Protein AF-A0A377V6Z1-F1 (afdb_monomer_lite)

Sequence (87 aa):
MDARLSFNREKSIEKARHLVALYQEMGIDKSRILIKLASTWEGIRAAEVLEKEGIHCNLTLLFSFAQARGLRRGRGLSHLPVRWAYL

Structure (mmCIF, N/CA/C/O backbone):
data_AF-A0A377V6Z1-F1
#
_entry.id   AF-A0A377V6Z1-F1
#
loop_
_atom_site.group_PDB
_atom_site.id
_atom_site.type_symbol
_atom_site.label_atom_id
_atom_site.label_alt_id
_atom_site.label_comp_id
_atom_site.label_asym_id
_atom_site.label_entity_id
_atom_site.label_seq_id
_atom_site.pdbx_PDB_ins_code
_atom_site.Cartn_x
_atom_site.Cartn_y
_atom_site.Cartn_z
_atom_site.occupancy
_atom_site.B_iso_or_equiv
_atom_site.auth_seq_id
_atom_site.auth_comp_id
_atom_site.auth_asym_id
_atom_site.auth_atom_id
_atom_site.pdbx_PDB_model_num
ATOM 1 N N . MET A 1 1 ? 5.522 3.880 1.959 1.00 78.50 1 MET A N 1
ATOM 2 C CA . MET A 1 1 ? 6.092 2.543 1.699 1.00 78.50 1 MET A CA 1
ATOM 3 C C . MET A 1 1 ? 7.563 2.661 1.396 1.00 78.50 1 MET A C 1
ATOM 5 O O . MET A 1 1 ? 7.954 3.642 0.778 1.00 78.50 1 MET A O 1
ATOM 9 N N . ASP A 1 2 ? 8.353 1.682 1.826 1.00 86.12 2 ASP A N 1
ATOM 10 C CA . ASP A 1 2 ? 9.757 1.580 1.435 1.00 86.12 2 ASP A CA 1
ATOM 11 C C . ASP A 1 2 ? 9.849 1.070 -0.010 1.00 86.12 2 ASP A C 1
ATOM 13 O O . ASP A 1 2 ? 9.315 0.008 -0.332 1.00 86.12 2 ASP A O 1
ATOM 17 N N . ALA A 1 3 ? 10.520 1.826 -0.881 1.00 86.31 3 ALA A N 1
ATOM 18 C CA . ALA A 1 3 ? 10.648 1.497 -2.297 1.00 86.31 3 ALA A CA 1
ATOM 19 C C . ALA A 1 3 ? 11.394 0.174 -2.543 1.00 86.31 3 ALA A C 1
ATOM 21 O O . ALA A 1 3 ? 11.160 -0.471 -3.565 1.00 86.31 3 ALA A O 1
ATOM 22 N N . ARG A 1 4 ? 12.228 -0.286 -1.601 1.00 90.94 4 ARG A N 1
ATOM 23 C CA . ARG A 1 4 ? 12.947 -1.570 -1.704 1.00 90.94 4 ARG A CA 1
ATOM 24 C C . ARG A 1 4 ? 12.009 -2.776 -1.712 1.00 90.94 4 ARG A C 1
ATOM 26 O O . ARG A 1 4 ? 12.389 -3.847 -2.172 1.00 90.94 4 ARG A O 1
ATOM 33 N N . LEU A 1 5 ? 10.779 -2.604 -1.230 1.00 90.56 5 LEU A N 1
ATOM 34 C CA . LEU A 1 5 ? 9.762 -3.652 -1.219 1.00 90.56 5 LEU A CA 1
ATOM 35 C C . LEU A 1 5 ? 8.964 -3.726 -2.526 1.00 90.56 5 LEU A C 1
ATOM 37 O O . LEU A 1 5 ? 8.164 -4.640 -2.679 1.00 90.56 5 LEU A O 1
ATOM 41 N N . SER A 1 6 ? 9.198 -2.825 -3.490 1.00 88.00 6 SER A N 1
ATOM 42 C CA . SER A 1 6 ? 8.384 -2.707 -4.714 1.00 88.00 6 SER A CA 1
ATOM 43 C C . SER A 1 6 ? 8.322 -3.976 -5.573 1.00 88.00 6 SER A C 1
ATOM 45 O O . SER A 1 6 ? 7.408 -4.104 -6.380 1.00 88.00 6 SER A O 1
ATOM 47 N N . PHE A 1 7 ? 9.256 -4.912 -5.400 1.00 91.62 7 PHE A N 1
ATOM 48 C CA . PHE A 1 7 ? 9.301 -6.198 -6.109 1.00 91.62 7 PHE A CA 1
ATOM 49 C C . PHE A 1 7 ? 9.065 -7.399 -5.181 1.00 91.62 7 PHE A C 1
ATOM 51 O O . PHE A 1 7 ? 9.357 -8.536 -5.532 1.00 91.62 7 PHE A O 1
ATOM 58 N N . ASN A 1 8 ? 8.566 -7.162 -3.966 1.00 94.94 8 ASN A N 1
ATOM 59 C CA . ASN A 1 8 ? 8.202 -8.208 -3.020 1.00 94.94 8 ASN A CA 1
ATOM 60 C C . ASN A 1 8 ? 6.764 -7.991 -2.544 1.00 94.94 8 ASN A C 1
ATOM 62 O O . ASN A 1 8 ? 6.470 -7.072 -1.773 1.0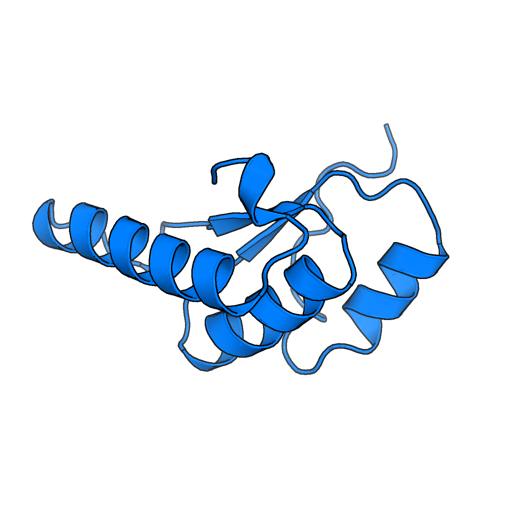0 94.94 8 ASN A O 1
ATOM 66 N N . ARG A 1 9 ? 5.862 -8.849 -3.020 1.00 94.75 9 ARG A N 1
ATOM 67 C CA . ARG A 1 9 ? 4.424 -8.748 -2.767 1.00 94.75 9 ARG A CA 1
ATOM 68 C C . ARG A 1 9 ? 4.103 -8.936 -1.286 1.00 94.75 9 ARG A C 1
ATOM 70 O O . ARG A 1 9 ? 3.386 -8.127 -0.707 1.00 94.75 9 ARG A O 1
ATOM 77 N N . GLU A 1 10 ? 4.633 -9.986 -0.674 1.00 96.06 10 GLU A N 1
ATOM 78 C CA . GLU A 1 10 ? 4.325 -10.396 0.695 1.00 96.06 10 GLU A CA 1
ATOM 79 C C . GLU A 1 10 ? 4.795 -9.346 1.699 1.00 96.06 10 GLU A C 1
ATOM 81 O O . GLU A 1 10 ? 4.004 -8.880 2.518 1.00 96.06 10 GLU A O 1
ATOM 86 N N . LYS A 1 11 ? 6.046 -8.889 1.569 1.00 96.06 11 LYS A N 1
ATOM 87 C CA . LYS A 1 11 ? 6.594 -7.823 2.417 1.00 96.06 11 LYS A CA 1
ATOM 88 C C . LYS A 1 11 ? 5.860 -6.498 2.219 1.00 96.06 11 LYS A C 1
ATOM 90 O O . LYS A 1 11 ? 5.688 -5.750 3.178 1.00 96.06 11 LYS A O 1
ATOM 95 N N . SER A 1 12 ? 5.408 -6.194 0.998 1.00 95.38 12 SER A N 1
ATOM 96 C CA . SER A 1 12 ? 4.596 -4.997 0.742 1.00 95.38 12 SER A CA 1
ATOM 97 C C . SER A 1 12 ? 3.247 -5.051 1.463 1.00 95.38 12 SER A C 1
ATOM 99 O O . SER A 1 12 ? 2.836 -4.055 2.058 1.00 95.38 12 SER A O 1
ATOM 101 N N . ILE A 1 13 ? 2.578 -6.210 1.459 1.00 96.19 13 ILE A N 1
ATOM 102 C CA . ILE A 1 13 ? 1.304 -6.421 2.164 1.00 96.19 13 ILE A CA 1
ATOM 103 C C . ILE A 1 13 ? 1.508 -6.326 3.679 1.00 96.19 13 ILE A C 1
ATOM 105 O O . ILE A 1 13 ? 0.783 -5.599 4.356 1.00 96.19 13 ILE A O 1
ATOM 109 N N . GLU A 1 14 ? 2.511 -7.022 4.216 1.00 96.75 14 GLU A N 1
ATOM 110 C CA . GLU A 1 14 ? 2.825 -7.010 5.647 1.00 96.75 14 GLU A CA 1
ATOM 111 C C . GLU A 1 14 ? 3.101 -5.586 6.136 1.00 96.75 14 GLU A C 1
ATOM 113 O O . GLU A 1 14 ? 2.495 -5.118 7.104 1.00 96.75 14 GLU A O 1
ATOM 118 N N . LYS A 1 15 ? 3.946 -4.847 5.405 1.00 96.25 15 LYS A N 1
ATOM 119 C CA . LYS A 1 15 ? 4.247 -3.459 5.746 1.00 96.25 15 LYS A CA 1
ATOM 120 C C . LYS A 1 15 ? 3.003 -2.574 5.685 1.00 96.25 15 LYS A C 1
ATOM 122 O O . LYS A 1 15 ? 2.900 -1.643 6.478 1.00 96.25 15 LYS A O 1
ATOM 127 N N . ALA A 1 16 ? 2.065 -2.846 4.777 1.00 96.06 16 ALA A N 1
ATOM 128 C CA . ALA A 1 16 ? 0.851 -2.047 4.618 1.00 96.06 16 ALA A CA 1
ATOM 129 C C . ALA A 1 16 ? -0.066 -2.220 5.820 1.00 96.06 16 ALA A C 1
ATOM 131 O O . ALA A 1 16 ? -0.474 -1.231 6.422 1.00 96.06 16 ALA A O 1
ATOM 132 N N . ARG A 1 17 ? -0.309 -3.474 6.210 1.00 96.25 17 ARG A N 1
ATOM 133 C CA . ARG A 1 17 ? -1.092 -3.813 7.401 1.00 96.25 17 ARG A CA 1
ATOM 134 C C . ARG A 1 17 ? -0.474 -3.220 8.659 1.00 96.25 17 ARG A C 1
ATOM 136 O O . ARG A 1 17 ? -1.186 -2.617 9.451 1.00 96.25 17 ARG A O 1
ATOM 143 N N . HIS A 1 18 ? 0.847 -3.317 8.801 1.00 96.19 18 HIS A N 1
ATOM 144 C CA . HIS A 1 18 ? 1.552 -2.728 9.935 1.00 96.19 18 HIS A CA 1
ATOM 145 C C . HIS A 1 18 ? 1.386 -1.201 9.994 1.00 96.19 18 HIS A C 1
ATOM 147 O O . HIS A 1 18 ? 1.103 -0.660 11.055 1.00 96.19 18 HIS A O 1
ATOM 153 N N . LEU A 1 19 ? 1.502 -0.498 8.860 1.00 95.06 19 LEU A N 1
ATOM 154 C CA . LEU A 1 19 ? 1.274 0.950 8.822 1.00 95.06 19 LEU A CA 1
ATOM 155 C C . LEU A 1 19 ? -0.167 1.315 9.193 1.00 95.06 19 LEU A C 1
ATOM 157 O O . LEU A 1 19 ? -0.368 2.243 9.966 1.00 95.06 19 LEU A O 1
ATOM 161 N N . VAL A 1 20 ? -1.160 0.593 8.668 1.00 95.31 20 VAL A N 1
ATOM 162 C CA . VAL A 1 20 ? -2.570 0.828 9.015 1.00 95.31 20 VAL A CA 1
ATOM 163 C C . VAL A 1 20 ? -2.811 0.601 10.507 1.00 95.31 20 VAL A C 1
ATOM 165 O O . VAL A 1 20 ? -3.440 1.447 11.133 1.00 95.31 20 VAL A O 1
ATOM 168 N N . ALA A 1 21 ? -2.264 -0.471 11.086 1.00 95.50 21 ALA A N 1
ATOM 169 C CA . ALA A 1 21 ? -2.386 -0.758 12.515 1.00 95.50 21 ALA A CA 1
ATOM 170 C C . ALA A 1 21 ? -1.830 0.386 13.381 1.00 95.50 21 ALA A C 1
ATOM 172 O O . ALA A 1 21 ? -2.520 0.851 14.282 1.00 95.50 21 ALA A O 1
ATOM 173 N N . LEU A 1 22 ? -0.650 0.921 13.041 1.00 96.06 22 LEU A N 1
ATOM 174 C CA . LEU A 1 22 ? -0.065 2.067 13.752 1.00 96.06 22 LEU A CA 1
ATOM 175 C C . LEU A 1 22 ? -0.968 3.308 13.718 1.00 96.06 22 LEU A C 1
ATOM 177 O O . LEU A 1 22 ? -1.088 4.021 14.708 1.00 96.06 22 LEU A O 1
ATOM 181 N N . TYR A 1 23 ? -1.622 3.582 12.588 1.00 95.44 23 TYR A N 1
ATOM 182 C CA . TYR A 1 23 ? -2.568 4.697 12.507 1.00 95.44 23 TYR A CA 1
ATOM 183 C C . TYR A 1 23 ? -3.855 4.431 13.296 1.00 95.44 23 TYR A C 1
ATOM 185 O O . TYR A 1 23 ? -4.387 5.351 13.917 1.00 95.44 23 TYR A O 1
ATOM 193 N N . GLN A 1 24 ? -4.338 3.189 13.313 1.00 93.88 24 GLN A N 1
ATOM 194 C CA . GLN A 1 24 ? -5.499 2.804 14.115 1.00 93.88 24 GLN A CA 1
ATOM 195 C C . GLN A 1 24 ? -5.223 2.929 15.617 1.00 93.88 24 GLN A C 1
ATOM 197 O O . GLN A 1 24 ? -6.087 3.411 16.345 1.00 93.88 24 GLN A O 1
ATOM 202 N N . GLU A 1 25 ? -4.016 2.584 16.075 1.00 95.62 25 GLU A N 1
ATOM 203 C CA . GLU A 1 25 ? -3.565 2.813 17.458 1.00 95.62 25 GLU A CA 1
ATOM 204 C C . GLU A 1 25 ? -3.590 4.304 17.837 1.00 95.62 25 GLU A C 1
ATOM 206 O O . GLU A 1 25 ? -3.864 4.653 18.982 1.00 95.62 25 GLU A O 1
ATOM 211 N N . MET A 1 26 ? -3.384 5.197 16.865 1.00 95.50 26 MET A N 1
ATOM 212 C CA . MET A 1 26 ? -3.509 6.651 17.032 1.00 95.50 26 MET A CA 1
ATOM 213 C C . MET A 1 26 ? -4.955 7.166 16.892 1.00 95.50 26 MET A C 1
ATOM 215 O O . MET A 1 26 ? -5.177 8.376 16.873 1.00 95.50 26 MET A O 1
ATOM 219 N N . GLY A 1 27 ? -5.945 6.278 16.760 1.00 94.62 27 GLY A N 1
ATOM 220 C CA . GLY A 1 27 ? -7.357 6.634 16.588 1.00 94.62 27 GLY A CA 1
ATOM 221 C C . GLY A 1 27 ? -7.726 7.122 15.183 1.00 94.62 27 GLY A C 1
ATOM 222 O O . GLY A 1 27 ? -8.794 7.705 14.993 1.00 94.62 27 GLY A O 1
ATOM 223 N N . ILE A 1 28 ? -6.863 6.912 14.183 1.00 94.25 28 ILE A N 1
ATOM 224 C CA . ILE A 1 28 ? -7.133 7.282 12.791 1.00 94.25 28 ILE A CA 1
ATOM 225 C C . ILE A 1 28 ? -7.755 6.088 12.068 1.00 94.25 28 ILE A C 1
ATOM 227 O O . ILE A 1 28 ? -7.135 5.037 11.909 1.00 94.25 28 ILE A O 1
ATOM 231 N N . ASP A 1 29 ? -8.986 6.271 11.592 1.00 91.75 29 ASP A N 1
ATOM 232 C CA . ASP A 1 29 ? -9.690 5.235 10.844 1.00 91.75 29 ASP A CA 1
ATOM 233 C C . ASP A 1 29 ? -9.017 4.932 9.494 1.00 91.75 29 ASP A C 1
ATOM 235 O O . ASP A 1 29 ? -8.568 5.834 8.776 1.00 91.75 29 ASP A O 1
ATOM 239 N N . LYS A 1 30 ? -9.000 3.649 9.117 1.00 90.62 30 LYS A N 1
ATOM 240 C CA . LYS A 1 30 ? -8.352 3.179 7.887 1.00 90.62 30 LYS A CA 1
ATOM 241 C C . LYS A 1 30 ? -8.952 3.774 6.608 1.00 90.62 30 LYS A C 1
ATOM 243 O O . LYS A 1 30 ? -8.227 3.905 5.627 1.00 90.62 30 LYS A O 1
ATOM 248 N N . SER A 1 31 ? -10.222 4.196 6.613 1.00 90.56 31 SER A N 1
ATOM 249 C CA . SER A 1 31 ? -10.861 4.875 5.470 1.00 90.56 31 SER A CA 1
ATOM 250 C C . SER A 1 31 ? -10.191 6.204 5.107 1.00 90.56 31 SER A C 1
ATOM 252 O O . SER A 1 31 ? -10.315 6.678 3.979 1.00 90.56 31 SER A O 1
ATOM 254 N N . ARG A 1 32 ? -9.439 6.803 6.041 1.00 91.12 32 ARG A N 1
ATOM 255 C CA . ARG A 1 32 ? -8.691 8.049 5.827 1.00 91.12 32 ARG A CA 1
ATOM 256 C C . ARG A 1 32 ? -7.266 7.829 5.320 1.00 91.12 32 ARG A C 1
ATOM 258 O O . ARG A 1 32 ? -6.544 8.805 5.115 1.00 91.12 32 ARG A O 1
ATOM 265 N N . ILE A 1 33 ? -6.846 6.578 5.136 1.00 90.69 33 ILE A N 1
ATOM 266 C CA . ILE A 1 33 ? -5.466 6.208 4.821 1.00 90.69 33 ILE A CA 1
ATOM 267 C C . ILE A 1 33 ? -5.400 5.647 3.403 1.00 90.69 33 ILE A C 1
ATOM 269 O O . ILE A 1 33 ? -6.164 4.762 3.032 1.00 90.69 33 ILE A O 1
ATOM 273 N N . LEU A 1 34 ? -4.433 6.137 2.624 1.00 92.44 34 LEU A N 1
ATOM 274 C CA . LEU A 1 34 ? -4.075 5.574 1.324 1.00 92.44 34 LEU A CA 1
ATOM 275 C C . LEU A 1 34 ? -2.653 5.018 1.374 1.00 92.44 34 LEU A C 1
ATOM 277 O O . LEU A 1 34 ? -1.683 5.765 1.526 1.00 92.44 34 LEU A O 1
ATOM 281 N N . ILE A 1 35 ? -2.509 3.708 1.196 1.00 94.81 35 ILE A N 1
ATOM 282 C CA . ILE A 1 35 ? -1.203 3.059 1.117 1.00 94.81 35 ILE A CA 1
ATOM 283 C C . ILE A 1 35 ? -0.623 3.243 -0.285 1.00 94.81 35 ILE A C 1
ATOM 285 O O . ILE A 1 35 ? -1.090 2.673 -1.269 1.00 94.81 35 ILE A O 1
ATOM 289 N N . LYS A 1 36 ? 0.429 4.058 -0.383 1.00 94.19 36 LYS A N 1
ATOM 290 C CA . LYS A 1 36 ? 1.111 4.327 -1.652 1.00 94.19 36 LYS A CA 1
ATOM 291 C C . LYS A 1 36 ? 2.037 3.166 -2.036 1.00 94.19 36 LYS A C 1
ATOM 293 O O . LYS A 1 36 ? 2.975 2.885 -1.291 1.00 94.19 36 LYS A O 1
ATOM 298 N N . LEU A 1 37 ? 1.809 2.536 -3.190 1.00 92.75 37 LEU A N 1
ATOM 299 C CA . LEU A 1 37 ? 2.602 1.419 -3.737 1.00 92.75 37 LEU A CA 1
ATOM 300 C C . LEU A 1 37 ? 3.096 1.761 -5.149 1.00 92.75 37 LEU A C 1
ATOM 302 O O . LEU A 1 37 ? 2.410 2.450 -5.900 1.00 92.75 37 LEU A O 1
ATOM 306 N N . ALA A 1 38 ? 4.283 1.289 -5.531 1.00 93.06 38 ALA A N 1
ATOM 307 C CA . ALA A 1 38 ? 4.755 1.434 -6.908 1.00 93.06 38 ALA A CA 1
ATOM 308 C C . ALA A 1 38 ? 3.909 0.571 -7.862 1.00 93.06 38 ALA A C 1
ATOM 310 O O . ALA A 1 38 ? 3.518 -0.541 -7.514 1.00 93.06 38 ALA A O 1
ATOM 311 N N . SER A 1 39 ? 3.662 1.060 -9.080 1.00 92.56 39 SER A N 1
ATOM 312 C CA . SER A 1 39 ? 2.893 0.358 -10.123 1.00 92.56 39 SER A CA 1
ATOM 313 C C . SER A 1 39 ? 3.705 -0.751 -10.814 1.00 92.56 39 SER A C 1
ATOM 315 O O . SER A 1 39 ? 3.738 -0.838 -12.043 1.00 92.56 39 SER A O 1
ATOM 317 N N . THR A 1 40 ? 4.411 -1.571 -10.037 1.00 93.38 40 THR A N 1
ATOM 318 C CA . THR A 1 40 ? 5.046 -2.823 -10.477 1.00 93.38 40 THR A CA 1
ATOM 319 C C . THR A 1 40 ? 4.010 -3.948 -10.509 1.00 93.38 40 THR A C 1
ATOM 321 O O . THR A 1 40 ? 2.895 -3.795 -10.005 1.00 93.38 40 THR A O 1
ATOM 324 N N . TRP A 1 41 ? 4.352 -5.102 -11.089 1.00 91.81 41 TRP A N 1
ATOM 325 C CA . TRP A 1 41 ? 3.458 -6.263 -11.073 1.00 91.81 41 TRP A CA 1
ATOM 326 C C . TRP A 1 41 ? 3.141 -6.713 -9.640 1.00 91.81 41 TRP A C 1
ATOM 328 O O . TRP A 1 41 ? 1.976 -6.899 -9.287 1.00 91.81 41 TRP A O 1
ATOM 338 N N . GLU A 1 42 ? 4.163 -6.820 -8.794 1.00 94.44 42 GLU A N 1
ATOM 339 C CA . GLU A 1 42 ? 4.039 -7.201 -7.389 1.00 94.44 42 GLU A CA 1
ATOM 340 C C . GLU A 1 42 ? 3.245 -6.163 -6.597 1.00 94.44 42 GLU A C 1
ATOM 342 O O . GLU A 1 42 ? 2.415 -6.541 -5.772 1.00 94.44 42 GLU A O 1
ATOM 347 N N . GLY A 1 43 ? 3.441 -4.872 -6.882 1.00 93.88 43 GLY A N 1
ATOM 348 C CA . GLY A 1 43 ? 2.690 -3.778 -6.270 1.00 93.88 43 GLY A CA 1
ATOM 349 C C . GLY A 1 43 ? 1.203 -3.810 -6.627 1.00 93.88 43 GLY A C 1
ATOM 350 O O . GLY A 1 43 ? 0.362 -3.699 -5.738 1.00 93.88 43 GLY A O 1
ATOM 351 N N . ILE A 1 44 ? 0.865 -4.051 -7.901 1.00 92.62 44 ILE A N 1
ATOM 352 C CA . ILE A 1 44 ? -0.526 -4.235 -8.349 1.00 92.62 44 ILE A CA 1
ATOM 353 C C . ILE A 1 44 ? -1.154 -5.443 -7.642 1.00 92.62 44 ILE A C 1
ATOM 355 O O . ILE A 1 44 ? -2.255 -5.339 -7.107 1.00 92.62 44 ILE A O 1
ATOM 359 N N . ARG A 1 45 ? -0.450 -6.580 -7.569 1.00 93.62 45 ARG A N 1
ATOM 360 C CA . ARG A 1 45 ? -0.947 -7.781 -6.873 1.00 93.62 45 ARG A CA 1
ATOM 361 C C . ARG A 1 45 ? -1.075 -7.597 -5.364 1.00 93.62 45 ARG A C 1
ATOM 363 O O . ARG A 1 45 ? -1.995 -8.154 -4.773 1.00 93.62 45 ARG A O 1
ATOM 370 N N . ALA A 1 46 ? -0.185 -6.832 -4.740 1.00 94.69 46 ALA A N 1
ATOM 371 C CA . ALA A 1 46 ? -0.304 -6.468 -3.334 1.00 94.69 46 ALA A CA 1
ATOM 372 C C . ALA A 1 46 ? -1.546 -5.597 -3.099 1.00 94.69 46 ALA A C 1
ATOM 374 O O . ALA A 1 46 ? -2.327 -5.888 -2.196 1.00 94.69 46 ALA A O 1
ATOM 375 N N . ALA A 1 47 ? -1.777 -4.596 -3.953 1.00 93.44 47 ALA A N 1
ATOM 376 C CA . ALA A 1 47 ? -2.957 -3.743 -3.871 1.00 93.44 47 ALA A CA 1
ATOM 377 C C . ALA A 1 47 ? -4.266 -4.532 -4.039 1.00 93.44 47 ALA A C 1
ATOM 379 O O . ALA A 1 47 ? -5.201 -4.300 -3.286 1.00 93.44 47 ALA A O 1
ATOM 380 N N . GLU A 1 48 ? -4.337 -5.519 -4.944 1.00 93.25 48 GLU A N 1
ATOM 381 C CA . GLU A 1 48 ? -5.531 -6.380 -5.079 1.00 93.25 48 GLU A CA 1
ATOM 382 C C . GLU A 1 48 ? -5.900 -7.111 -3.779 1.00 93.25 48 GLU A C 1
ATOM 384 O O . GLU A 1 48 ? -7.077 -7.354 -3.517 1.00 93.25 48 GLU A O 1
ATOM 389 N N . VAL A 1 49 ? -4.902 -7.522 -2.991 1.00 94.88 49 VAL A N 1
ATOM 390 C CA . VAL A 1 49 ? -5.124 -8.187 -1.700 1.00 94.88 49 VAL A CA 1
ATOM 391 C C . VAL A 1 49 ? -5.573 -7.167 -0.658 1.00 94.88 49 VAL A C 1
ATOM 393 O O . VAL A 1 49 ? -6.574 -7.386 0.018 1.00 94.88 49 VAL A O 1
ATOM 396 N N . LEU A 1 50 ? -4.879 -6.032 -0.578 1.00 93.31 50 LEU A N 1
ATOM 397 C CA . LEU A 1 50 ? -5.161 -4.976 0.394 1.00 93.31 50 LEU A CA 1
ATOM 398 C C . LEU A 1 50 ? -6.548 -4.345 0.193 1.00 93.31 50 LEU A C 1
ATOM 400 O O . LEU A 1 50 ? -7.271 -4.159 1.168 1.00 93.31 50 LEU A O 1
ATOM 404 N N . GLU A 1 51 ? -6.982 -4.115 -1.049 1.00 92.00 51 GLU A N 1
ATOM 405 C CA . GLU A 1 51 ? -8.332 -3.600 -1.326 1.00 92.00 51 GLU A CA 1
ATOM 406 C C . GLU A 1 51 ? -9.429 -4.568 -0.875 1.00 92.00 51 GLU A C 1
ATOM 408 O O . GLU A 1 51 ? -10.462 -4.142 -0.361 1.00 92.00 51 GLU A O 1
ATOM 413 N N . LYS A 1 52 ? -9.214 -5.884 -1.005 1.00 92.12 52 LYS A N 1
ATOM 414 C CA . LYS A 1 52 ? -10.171 -6.886 -0.502 1.00 92.12 52 LYS A CA 1
ATOM 415 C C . LYS A 1 52 ? -10.279 -6.877 1.022 1.00 92.12 52 LYS A C 1
ATOM 417 O O . LYS A 1 52 ? -11.307 -7.274 1.558 1.00 92.12 52 LYS A O 1
ATOM 422 N N . GLU A 1 53 ? -9.242 -6.412 1.708 1.00 92.88 53 GLU A N 1
ATOM 423 C CA . GLU A 1 53 ? -9.211 -6.218 3.164 1.00 92.88 53 GLU A CA 1
ATOM 424 C C . GLU A 1 53 ? -9.767 -4.839 3.582 1.00 92.88 53 GLU A C 1
ATOM 426 O O . GLU A 1 53 ? -9.835 -4.501 4.773 1.00 92.88 53 GLU A O 1
ATOM 431 N N . GLY A 1 54 ? -10.189 -4.025 2.609 1.00 91.44 54 GLY A N 1
ATOM 432 C CA . GLY A 1 54 ? -10.652 -2.658 2.822 1.00 91.44 54 GLY A CA 1
ATOM 433 C C . GLY A 1 54 ? -9.526 -1.712 3.240 1.00 91.44 54 GLY A C 1
ATOM 434 O O . GLY A 1 54 ? -9.765 -0.803 4.034 1.00 91.44 54 GLY A O 1
ATOM 435 N N . ILE A 1 55 ? -8.296 -1.968 2.785 1.00 93.31 55 ILE A N 1
ATOM 436 C CA . ILE A 1 55 ? -7.1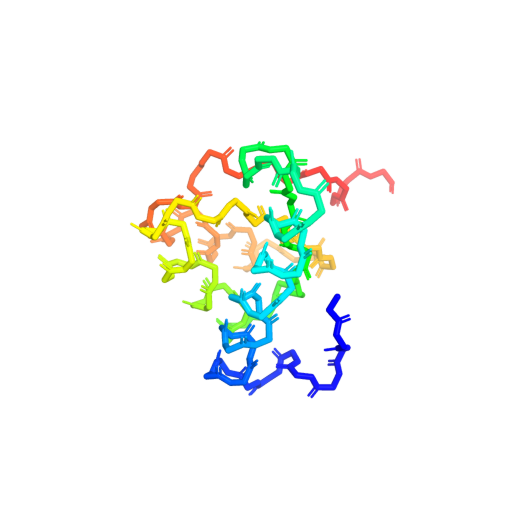55 -1.059 2.912 1.00 93.31 55 ILE A CA 1
ATOM 437 C C . ILE A 1 55 ? -6.957 -0.381 1.561 1.00 93.31 55 ILE A C 1
ATOM 439 O O . ILE A 1 55 ? -6.470 -0.998 0.612 1.00 93.31 55 ILE A O 1
ATOM 443 N N . HIS A 1 56 ? -7.308 0.901 1.501 1.00 92.06 56 HIS A N 1
ATOM 444 C CA . HIS A 1 56 ? -7.233 1.659 0.264 1.00 92.06 56 HIS A CA 1
ATOM 445 C C . HIS A 1 56 ? -5.787 1.953 -0.145 1.00 92.06 56 HIS A C 1
ATOM 447 O O . HIS A 1 56 ? -4.942 2.35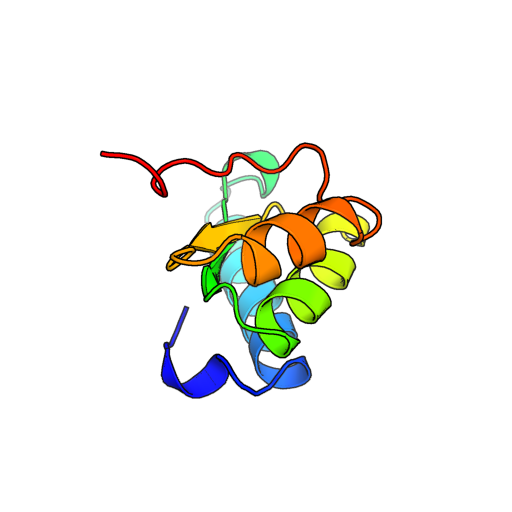2 0.663 1.00 92.06 56 HIS A O 1
ATOM 453 N N . CYS A 1 57 ? -5.502 1.780 -1.428 1.00 92.31 57 CYS A N 1
ATOM 454 C CA . CYS A 1 57 ? -4.183 1.869 -2.026 1.00 92.31 57 CYS A CA 1
ATOM 455 C C . CYS A 1 57 ? -4.126 2.981 -3.078 1.00 92.31 57 CYS A C 1
ATOM 457 O O . CYS A 1 57 ? -5.073 3.251 -3.807 1.00 92.31 57 CYS A O 1
ATOM 459 N N . ASN A 1 58 ? -2.963 3.617 -3.201 1.00 92.56 58 ASN A N 1
ATOM 460 C CA . ASN A 1 58 ? -2.661 4.557 -4.275 1.00 92.56 58 ASN A CA 1
ATOM 461 C C . ASN A 1 58 ? -1.470 4.020 -5.076 1.00 92.56 58 ASN A C 1
ATOM 463 O O . ASN A 1 58 ? -0.334 4.042 -4.590 1.00 92.56 58 ASN A O 1
ATOM 467 N N . LEU A 1 59 ? -1.721 3.522 -6.289 1.00 89.62 59 LEU A N 1
ATOM 468 C CA . LEU A 1 59 ? -0.642 3.086 -7.170 1.00 89.62 59 LEU A CA 1
ATOM 469 C C . LEU A 1 59 ? 0.014 4.289 -7.857 1.00 89.62 59 LEU A C 1
ATOM 471 O O . LEU A 1 59 ? -0.620 5.034 -8.596 1.00 89.62 59 LEU A O 1
ATOM 475 N N . THR A 1 60 ? 1.311 4.460 -7.610 1.00 88.44 60 THR A N 1
ATOM 476 C CA . THR A 1 60 ? 2.139 5.576 -8.090 1.00 88.44 60 THR A CA 1
ATOM 477 C C . THR A 1 60 ? 3.177 5.096 -9.105 1.00 88.44 60 THR A C 1
ATOM 479 O O . THR A 1 60 ? 3.374 3.891 -9.264 1.00 88.44 60 THR A O 1
ATOM 482 N N . LEU A 1 61 ? 3.903 6.019 -9.750 1.00 87.62 61 LEU A N 1
ATOM 483 C CA . LEU A 1 61 ? 4.954 5.695 -10.734 1.00 87.62 61 LEU A CA 1
ATOM 484 C C . LEU A 1 61 ? 4.398 4.906 -11.932 1.00 87.62 61 LEU A C 1
ATOM 486 O O . LEU A 1 61 ? 4.972 3.914 -12.389 1.00 87.62 61 LEU A O 1
ATOM 490 N N . LEU A 1 62 ? 3.225 5.334 -12.393 1.00 85.38 62 LEU A N 1
ATOM 491 C CA . LEU A 1 62 ? 2.576 4.810 -13.579 1.00 85.38 62 LEU A CA 1
ATOM 492 C C . LEU A 1 62 ? 3.015 5.652 -14.775 1.00 85.38 62 LEU A C 1
ATOM 494 O O . LEU A 1 62 ? 2.618 6.805 -14.893 1.00 85.38 62 LEU A O 1
ATOM 498 N N . PHE A 1 63 ? 3.834 5.069 -15.647 1.00 89.12 63 PHE A N 1
ATOM 499 C CA . PHE A 1 63 ? 4.427 5.763 -16.797 1.00 89.12 63 PHE A CA 1
ATOM 500 C C . P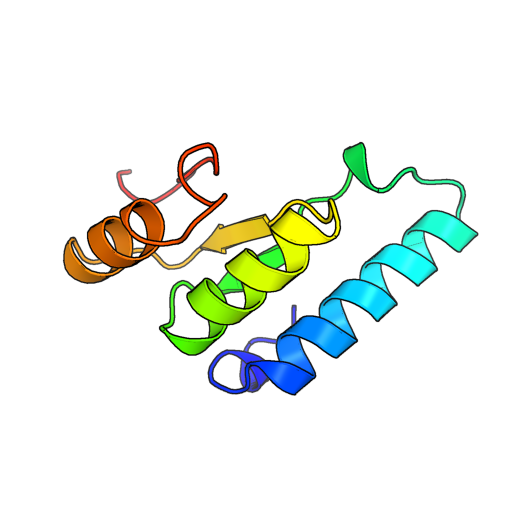HE A 1 63 ? 4.103 5.088 -18.132 1.00 89.12 63 PHE A C 1
ATOM 502 O O . PHE A 1 63 ? 4.445 5.598 -19.193 1.00 89.12 63 PHE A O 1
ATOM 509 N N . SER A 1 64 ? 3.455 3.920 -18.098 1.00 84.31 64 SER A N 1
ATOM 510 C CA . SER A 1 64 ? 3.154 3.141 -19.294 1.00 84.31 64 SER A CA 1
ATOM 511 C C . SER A 1 64 ? 1.704 2.678 -19.340 1.00 84.31 64 SER A C 1
ATOM 513 O O . SER A 1 64 ? 1.069 2.355 -18.331 1.00 84.31 64 SER A O 1
ATOM 515 N N . PHE A 1 65 ? 1.200 2.535 -20.562 1.00 83.75 65 PHE A N 1
ATOM 516 C CA . PHE A 1 65 ? -0.123 1.973 -20.802 1.00 83.75 65 PHE A CA 1
ATOM 517 C C . PHE A 1 65 ? -0.239 0.514 -20.327 1.00 83.75 65 PHE A C 1
ATOM 519 O O . PHE A 1 65 ? -1.315 0.058 -19.939 1.00 83.75 65 PHE A O 1
ATOM 526 N N . ALA A 1 66 ? 0.869 -0.237 -20.311 1.00 84.44 66 ALA A N 1
ATOM 527 C CA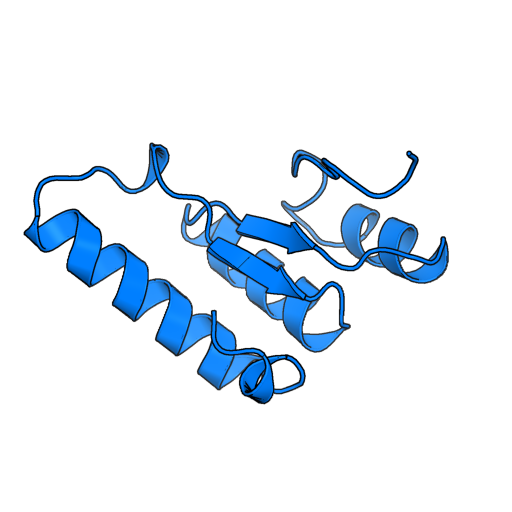 . ALA A 1 66 ? 0.897 -1.596 -19.777 1.00 84.44 66 ALA A CA 1
ATOM 528 C C . ALA A 1 66 ? 0.534 -1.629 -18.282 1.00 84.44 66 ALA A C 1
ATOM 530 O O . ALA A 1 66 ? -0.298 -2.446 -17.883 1.00 84.44 66 ALA A O 1
ATOM 531 N N . GLN A 1 67 ? 1.073 -0.700 -17.487 1.00 82.88 67 GLN A N 1
ATOM 532 C CA . GLN A 1 67 ? 0.745 -0.560 -16.064 1.00 82.88 67 GLN A CA 1
ATOM 533 C C . GLN A 1 67 ? -0.727 -0.168 -15.862 1.00 82.88 67 GLN A C 1
ATOM 535 O O . GLN A 1 67 ? -1.421 -0.793 -15.060 1.00 82.88 67 GLN A O 1
ATOM 540 N N . ALA A 1 68 ? -1.241 0.779 -16.659 1.00 82.44 68 ALA A N 1
ATOM 541 C CA . ALA A 1 68 ? -2.656 1.165 -16.628 1.00 82.44 68 ALA A CA 1
ATOM 542 C C . ALA A 1 68 ? -3.597 -0.011 -16.949 1.00 82.44 68 ALA A C 1
ATOM 544 O O . ALA A 1 68 ? -4.611 -0.220 -16.280 1.00 82.44 68 ALA A O 1
ATOM 545 N N . ARG A 1 69 ? -3.247 -0.839 -17.943 1.00 82.56 69 ARG A N 1
ATOM 546 C CA . ARG A 1 69 ? -4.010 -2.060 -18.246 1.00 82.56 69 ARG A CA 1
ATOM 547 C C . ARG A 1 69 ? -3.939 -3.090 -17.121 1.00 82.56 69 ARG A C 1
ATOM 549 O O . ARG A 1 69 ? -4.933 -3.778 -16.899 1.00 82.56 69 ARG A O 1
ATOM 556 N N . GLY A 1 70 ? -2.797 -3.211 -16.445 1.00 80.00 70 GLY A N 1
ATOM 557 C CA . GLY A 1 70 ? -2.627 -4.086 -15.282 1.00 80.00 70 GLY A CA 1
ATOM 558 C C . GLY A 1 70 ? -3.594 -3.721 -14.157 1.00 80.00 70 GLY A C 1
ATOM 559 O O . GLY A 1 70 ? -4.365 -4.570 -13.721 1.00 80.00 70 GLY A O 1
ATOM 560 N N . LEU A 1 71 ? -3.638 -2.437 -13.795 1.00 78.38 71 LEU A N 1
ATOM 561 C CA . LEU A 1 71 ? -4.591 -1.872 -12.834 1.00 78.38 71 LEU A CA 1
ATOM 562 C C . LEU A 1 71 ? -6.046 -2.181 -13.188 1.00 78.38 71 LEU A C 1
ATOM 564 O O . LEU A 1 71 ? -6.780 -2.728 -12.372 1.00 78.38 71 LEU A O 1
ATOM 568 N N . ARG A 1 72 ? -6.455 -1.899 -14.432 1.00 72.94 72 ARG A N 1
ATOM 569 C CA . ARG A 1 72 ? -7.832 -2.151 -14.886 1.00 72.94 72 ARG A CA 1
ATOM 570 C C . ARG A 1 72 ? -8.224 -3.629 -14.794 1.00 72.94 72 ARG A C 1
ATOM 572 O O . ARG A 1 72 ? -9.389 -3.946 -14.581 1.00 72.94 72 ARG A O 1
ATOM 579 N N . ARG A 1 73 ? -7.274 -4.540 -15.026 1.00 71.25 73 ARG A N 1
ATOM 580 C CA . ARG A 1 73 ? -7.509 -5.991 -14.955 1.00 71.25 73 ARG A CA 1
ATOM 581 C C . ARG A 1 73 ? -7.538 -6.514 -13.521 1.00 71.25 73 ARG A C 1
ATOM 583 O O . ARG A 1 73 ? -8.076 -7.600 -13.305 1.00 71.25 73 ARG A O 1
ATOM 590 N N . GLY A 1 74 ? -6.973 -5.779 -12.568 1.00 69.56 74 GLY A N 1
ATOM 591 C CA . GLY A 1 74 ? -6.953 -6.199 -11.181 1.00 69.56 74 GLY A CA 1
ATOM 592 C C . GLY A 1 74 ? -8.321 -6.069 -10.528 1.00 69.56 74 GLY A C 1
ATOM 593 O O . GLY A 1 74 ? -8.950 -5.009 -10.543 1.00 69.56 74 GLY A O 1
ATOM 594 N N . ARG A 1 75 ? -8.820 -7.178 -9.973 1.00 64.50 75 ARG A N 1
ATOM 595 C CA . ARG A 1 75 ? -10.142 -7.201 -9.334 1.00 64.50 75 ARG A CA 1
ATOM 596 C C . ARG A 1 75 ? -10.120 -6.292 -8.111 1.00 64.50 75 ARG A C 1
ATOM 598 O O . ARG A 1 75 ? -9.299 -6.494 -7.224 1.00 64.50 75 ARG A O 1
ATOM 605 N N . GLY A 1 76 ? -11.042 -5.336 -8.064 1.00 65.19 76 GLY A N 1
ATOM 606 C CA . GLY A 1 76 ? -11.132 -4.367 -6.972 1.00 65.19 76 GLY A CA 1
ATOM 607 C C . GLY A 1 76 ? -10.254 -3.127 -7.149 1.00 65.19 76 GLY A C 1
ATOM 608 O O . GLY A 1 76 ? -10.331 -2.251 -6.308 1.00 65.19 76 GLY A O 1
ATOM 609 N N . LEU A 1 77 ? -9.489 -2.992 -8.241 1.00 67.69 77 LEU A N 1
ATOM 610 C CA . LEU A 1 77 ? -8.614 -1.829 -8.469 1.00 67.69 77 LEU A CA 1
ATOM 611 C C . LEU A 1 77 ? -9.185 -0.792 -9.452 1.00 67.69 77 LEU A C 1
ATOM 613 O O . LEU A 1 77 ? -8.578 0.251 -9.679 1.00 67.69 77 LEU A O 1
ATOM 617 N N . SER A 1 78 ? -10.358 -1.048 -10.038 1.00 61.50 78 SER A N 1
ATOM 618 C CA . SER A 1 78 ? -10.964 -0.199 -11.079 1.00 61.50 78 SER A CA 1
ATOM 619 C C . SER A 1 78 ? -11.382 1.192 -10.603 1.00 61.50 78 SER A C 1
ATOM 621 O O . SER A 1 78 ? -11.543 2.090 -11.422 1.00 61.50 78 SER A O 1
ATOM 623 N N . HIS A 1 79 ? -11.588 1.355 -9.298 1.00 67.38 79 HIS A N 1
ATOM 624 C CA . HIS A 1 79 ? -11.985 2.613 -8.672 1.00 67.38 79 HIS A CA 1
ATOM 625 C C . HIS A 1 79 ? -10.787 3.392 -8.113 1.00 67.38 79 HIS A C 1
ATOM 627 O O . HIS A 1 79 ? -10.967 4.498 -7.603 1.00 67.38 79 HIS A O 1
ATOM 633 N N . LEU A 1 80 ? -9.574 2.827 -8.188 1.00 65.06 80 LEU A N 1
ATOM 634 C CA . LEU A 1 80 ? -8.409 3.480 -7.624 1.00 65.06 80 LEU A CA 1
ATOM 635 C C . LEU A 1 80 ? -8.091 4.757 -8.393 1.00 65.06 80 LEU A C 1
ATOM 637 O O . LEU A 1 80 ? -7.977 4.725 -9.623 1.00 65.06 80 LEU A O 1
ATOM 641 N N . PRO A 1 81 ? -7.906 5.884 -7.687 1.00 57.16 81 PRO A N 1
ATOM 642 C CA . PRO A 1 81 ? -7.506 7.110 -8.336 1.00 57.16 81 PRO A CA 1
ATOM 643 C C . PRO A 1 81 ? -6.093 6.919 -8.890 1.00 57.16 81 PRO A C 1
ATOM 645 O O . PRO A 1 81 ? -5.117 6.947 -8.144 1.00 57.16 81 PRO A O 1
ATOM 648 N N . VAL A 1 82 ? -5.970 6.807 -10.216 1.00 56.81 82 VAL A N 1
ATOM 649 C CA . VAL A 1 82 ? -4.712 7.074 -10.933 1.00 56.81 82 VAL A CA 1
ATOM 650 C C . VAL A 1 82 ? -4.502 8.589 -10.933 1.00 56.81 82 VAL A C 1
ATOM 652 O O . VAL A 1 82 ? -4.553 9.271 -11.953 1.00 56.81 82 VAL A O 1
ATOM 655 N N . ARG A 1 83 ? -4.355 9.157 -9.737 1.00 45.12 83 ARG A N 1
ATOM 656 C CA . ARG A 1 83 ? -3.932 10.539 -9.557 1.00 45.12 83 ARG A CA 1
ATOM 657 C C . ARG A 1 83 ? -2.436 10.530 -9.870 1.00 45.12 83 ARG A C 1
ATOM 659 O O . ARG A 1 83 ? -1.701 9.867 -9.147 1.00 45.12 83 ARG A O 1
ATOM 666 N N . TRP A 1 84 ? -2.016 11.254 -10.913 1.00 41.84 84 TRP A N 1
ATOM 667 C CA . TRP A 1 84 ? -0.613 11.552 -11.284 1.00 41.84 84 TRP A CA 1
ATOM 668 C C . TRP A 1 84 ? 0.086 10.683 -12.350 1.00 41.84 84 TRP A C 1
ATOM 670 O O . TRP A 1 84 ? 1.257 10.358 -12.180 1.00 41.84 84 TRP A O 1
ATOM 680 N N . ALA A 1 85 ? -0.566 10.361 -13.475 1.00 40.00 85 ALA A N 1
ATOM 681 C CA . ALA A 1 85 ? 0.136 9.789 -14.643 1.00 40.00 85 ALA A CA 1
ATOM 682 C C . ALA A 1 85 ? 0.159 10.675 -15.908 1.00 40.00 85 ALA A C 1
ATOM 684 O O . ALA A 1 85 ? 0.844 10.330 -16.864 1.00 40.00 85 ALA A O 1
ATOM 685 N N . TYR A 1 86 ? -0.550 11.808 -15.929 1.00 34.53 86 TYR A N 1
ATOM 686 C CA . TYR A 1 86 ? -0.558 12.733 -17.071 1.00 34.53 86 TYR A CA 1
ATOM 687 C C . TYR A 1 86 ? -0.656 14.188 -16.590 1.00 34.53 86 TYR A C 1
ATOM 689 O O . TYR A 1 86 ? -1.732 14.779 -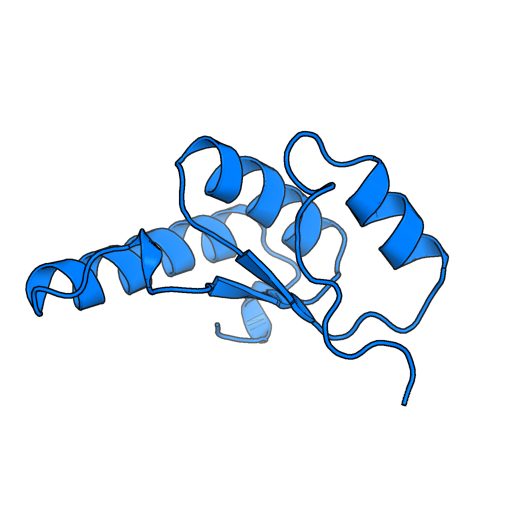16.629 1.00 34.53 86 TYR A O 1
ATOM 697 N N . LEU A 1 87 ? 0.458 14.723 -16.089 1.00 38.25 87 LEU A N 1
ATOM 698 C CA . LEU A 1 87 ? 0.842 16.137 -16.149 1.00 38.25 87 LEU A CA 1
ATOM 699 C C . LEU A 1 87 ? 2.362 16.178 -16.308 1.00 38.25 87 LEU A C 1
ATOM 701 O O . LEU A 1 87 ? 3.029 15.489 -15.501 1.00 38.25 87 LEU A O 1
#

InterPro domains:
  IPR001585 Transaldolase/Fructose-6-phosphate aldolase [PF00923] (2-69)
  IPR001585 Transaldolase/Fructose-6-phosphate aldolase [PTHR10683] (2-68)
  IPR013785 Aldolase-type TIM barrel [G3DSA:3.20.20.70] (1-71)
  IPR018225 Transaldolase, active site [PS00958] (33-50)

Organism: Klebsiella pneumoniae (NCBI:txid573)

Foldseek 3Di:
DPQVCQPPQVVLLVVLVVVQVVVVVVVHHQLVDEAEHELDLSRLVSQLVCVVVVRHYAHDPDADPVSVVSQCPRPNSVPHPPPDHDD

Radius of gyration: 12.42 Å; chains: 1; bounding box: 25×26×38 Å

Secondary structure (DSSP, 8-state):
--GGGTT-HHHHHHHHHHHHHHHHHTT--GGG--EEEESSHHHHHHHHHHHHTT--EEEE---SHHHHHHHHHSTT-TTS--TTS--

pLDDT: mean 85.27, std 14.86, range [34.53, 96.75]